Protein AF-A0A957NJ95-F1 (afdb_monomer)

Nearest PDB structures (foldseek):
  4m3p-assembly1_C  TM=6.923E-01  e=5.054E-05  Homo sapiens
  1umy-assembly1_C  TM=6.697E-01  e=7.937E-05  Rattus norvegicus
  1umy-assembly1_B  TM=7.091E-01  e=1.330E-04  Rattus norvegicus
  1umy-assembly1_A  TM=7.254E-01  e=3.280E-04  Rattus norvegicus
  1umy-assembly1_D  TM=7.036E-01  e=4.829E-04  Rattus norvegicus

Radius of gyration: 15.65 Å; Cα contacts (8 Å, |Δi|>4): 257; chains: 1; bounding box: 30×48×40 Å

pLDDT: mean 91.99, std 10.78, range [44.75, 98.75]

Foldseek 3Di:
DVLVVVDAAEDEAECAQPLPLAGPVGHAPVVVVVVCVVGRHQAYEYEAYALSSQLNNLLVRVVVVHPAYGYAYAQFDGQDPPEDPVQPDPSHDDTHGHPCCDLQNVLVSVVSSVVSPHPDYYHDHHDDPSNVVSNCCPVPVPD

Sequence (143 aa):
AACRTGKPVWVSWTLHEDRSGHLRSGETIGQAVRALADLPVSGFLVNCCAPESITNAMHELKATGASYVGGYANTFQPVPTNWTLDGASETDGLLGLRDDLTPVQYCAHAKQWLQAGATVIGGCCGTRPAHIAQLKQSLFAST

Structure (mmCIF, N/CA/C/O backbone):
data_AF-A0A957NJ95-F1
#
_entry.id   AF-A0A957NJ95-F1
#
loop_
_atom_site.group_PDB
_atom_site.id
_atom_site.type_symbol
_atom_site.label_atom_id
_atom_site.label_alt_id
_atom_site.label_comp_id
_atom_site.label_asym_id
_atom_site.label_entity_id
_atom_site.label_seq_id
_atom_site.pdbx_PDB_ins_code
_atom_site.Cartn_x
_atom_site.Cartn_y
_atom_site.Cartn_z
_atom_site.occupancy
_atom_site.B_iso_or_equiv
_atom_site.auth_seq_id
_atom_site.auth_comp_id
_atom_site.auth_asym_id
_atom_site.auth_atom_id
_atom_site.pdbx_PDB_model_num
ATOM 1 N N . ALA A 1 1 ? -3.349 -13.536 18.300 1.00 88.88 1 ALA A N 1
ATOM 2 C CA . ALA A 1 1 ? -2.152 -13.309 19.147 1.00 88.88 1 ALA A CA 1
ATOM 3 C C . ALA A 1 1 ? -1.778 -11.827 19.230 1.00 88.88 1 ALA A C 1
ATOM 5 O O . ALA A 1 1 ? -1.741 -11.312 20.339 1.00 88.88 1 ALA A O 1
ATOM 6 N N . ALA A 1 2 ? -1.574 -11.135 18.100 1.00 94.19 2 ALA A N 1
ATOM 7 C CA . ALA A 1 2 ? -1.186 -9.717 18.062 1.00 94.19 2 ALA A CA 1
ATOM 8 C C . ALA A 1 2 ? -2.097 -8.788 18.891 1.00 94.19 2 ALA A C 1
ATOM 10 O O . ALA A 1 2 ? -1.596 -8.003 19.691 1.00 94.19 2 ALA A O 1
ATOM 11 N N . CYS A 1 3 ? -3.424 -8.945 18.802 1.00 94.50 3 CYS A N 1
ATOM 12 C CA . CYS A 1 3 ? -4.377 -8.112 19.551 1.00 94.50 3 CYS A CA 1
ATOM 13 C C . CYS A 1 3 ? -4.245 -8.226 21.081 1.00 94.50 3 CYS A C 1
ATOM 15 O O . CYS A 1 3 ? -4.654 -7.321 21.796 1.00 94.50 3 CYS A O 1
ATOM 17 N N . ARG A 1 4 ? -3.632 -9.300 21.605 1.00 95.50 4 ARG A N 1
ATOM 18 C CA . ARG A 1 4 ? -3.398 -9.458 23.054 1.00 95.50 4 ARG A CA 1
ATOM 19 C C . ARG A 1 4 ? -2.250 -8.595 23.583 1.00 95.50 4 ARG A C 1
ATOM 21 O O . ARG A 1 4 ? -2.051 -8.539 24.787 1.00 95.50 4 ARG A O 1
ATOM 28 N N . THR A 1 5 ? -1.485 -7.944 22.706 1.00 95.62 5 THR A N 1
ATOM 29 C CA . THR A 1 5 ? -0.350 -7.093 23.104 1.00 95.62 5 THR A CA 1
ATOM 30 C C . THR A 1 5 ? -0.770 -5.712 23.616 1.00 95.62 5 THR A C 1
ATOM 32 O O . THR A 1 5 ? 0.076 -4.984 24.125 1.00 95.62 5 THR A O 1
ATOM 35 N N . GLY A 1 6 ? -2.043 -5.327 23.451 1.00 94.25 6 GLY A N 1
ATOM 36 C CA . GLY A 1 6 ? -2.548 -3.994 23.804 1.00 94.25 6 GLY A CA 1
ATOM 37 C C . GLY A 1 6 ? -2.090 -2.865 22.870 1.00 94.25 6 GLY A C 1
ATOM 38 O O . GLY A 1 6 ? -2.410 -1.706 23.116 1.00 94.25 6 GLY A O 1
ATOM 39 N N . LYS A 1 7 ? -1.346 -3.179 21.802 1.00 96.00 7 LYS A N 1
ATOM 40 C CA . LYS A 1 7 ? -0.912 -2.215 20.780 1.00 96.00 7 LYS A CA 1
ATOM 41 C C . LYS A 1 7 ? -1.895 -2.184 19.603 1.00 96.00 7 LYS A C 1
ATOM 43 O O . LYS A 1 7 ? -2.549 -3.200 19.356 1.00 96.00 7 LYS A O 1
ATOM 48 N N . PRO A 1 8 ? -1.959 -1.077 18.836 1.00 96.00 8 PRO A N 1
ATOM 49 C CA . PRO A 1 8 ? -2.673 -1.056 17.564 1.00 96.00 8 PRO A CA 1
ATOM 50 C C . PRO A 1 8 ? -2.189 -2.182 16.646 1.00 96.00 8 PRO A C 1
ATOM 52 O O . PRO A 1 8 ? -0.983 -2.377 16.477 1.00 96.00 8 PRO A O 1
ATOM 55 N N . VAL A 1 9 ? -3.128 -2.926 16.065 1.00 97.69 9 VAL A N 1
ATOM 56 C CA . VAL A 1 9 ? -2.838 -4.028 15.139 1.00 97.69 9 VAL A CA 1
ATOM 57 C C . VAL A 1 9 ? -3.319 -3.640 13.758 1.00 97.69 9 VAL A C 1
AT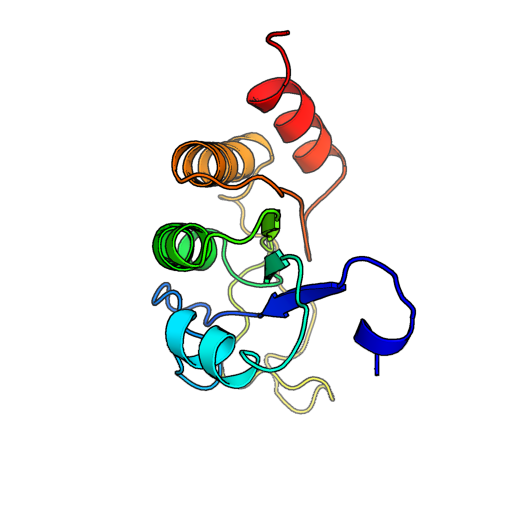OM 59 O O . VAL A 1 9 ? -4.482 -3.278 13.594 1.00 97.69 9 VAL A O 1
ATOM 62 N N . TRP A 1 10 ? -2.438 -3.739 12.769 1.00 97.81 10 TRP A N 1
ATOM 63 C CA . TRP A 1 10 ? -2.788 -3.584 11.361 1.00 97.81 10 TRP A CA 1
ATOM 64 C C . TRP A 1 10 ? -2.662 -4.930 10.662 1.00 97.81 10 TRP A C 1
ATOM 66 O O . TRP A 1 10 ? -1.749 -5.705 10.960 1.00 97.81 10 TRP A O 1
ATOM 76 N N . VAL A 1 11 ? -3.570 -5.197 9.732 1.00 98.19 11 VAL A N 1
ATOM 77 C CA . VAL A 1 11 ? -3.503 -6.358 8.844 1.00 98.19 11 VAL A CA 1
ATOM 78 C C . VAL A 1 11 ? -3.273 -5.849 7.434 1.00 98.19 11 VAL A C 1
ATOM 80 O O . VAL A 1 11 ? -3.968 -4.939 6.992 1.00 98.19 11 VAL A O 1
ATOM 83 N N . SER A 1 12 ? -2.286 -6.419 6.748 1.00 98.31 12 SER A N 1
ATOM 84 C CA . SER A 1 12 ? -2.003 -6.103 5.354 1.00 98.31 12 SER A CA 1
ATOM 85 C C . SER A 1 12 ? -2.083 -7.366 4.511 1.00 98.31 12 SER A C 1
ATOM 87 O O . SER A 1 12 ? -1.444 -8.364 4.851 1.00 98.31 12 SER A O 1
ATOM 89 N N . TRP A 1 13 ? -2.869 -7.330 3.438 1.00 98.12 13 TRP A N 1
ATOM 90 C CA . TRP A 1 13 ? -3.020 -8.456 2.515 1.00 98.12 13 TRP A CA 1
ATOM 91 C C . TRP A 1 13 ? -2.258 -8.238 1.216 1.00 98.12 13 TRP A C 1
ATOM 93 O O . TRP A 1 13 ? -2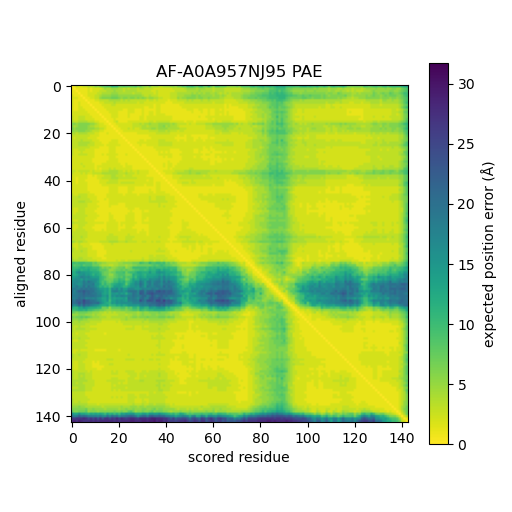.089 -7.114 0.744 1.00 98.12 13 TRP A O 1
ATOM 103 N N . THR A 1 14 ? -1.856 -9.339 0.591 1.00 96.19 14 THR A N 1
ATOM 104 C CA . THR A 1 14 ? -1.350 -9.324 -0.778 1.00 96.19 14 THR A CA 1
ATOM 105 C C . THR A 1 14 ? -2.468 -9.674 -1.747 1.00 96.19 14 THR A C 1
ATOM 107 O O . THR A 1 14 ? -3.154 -10.684 -1.588 1.00 96.19 14 THR A O 1
ATOM 110 N N . LEU A 1 15 ? -2.633 -8.825 -2.758 1.00 96.00 15 LEU A N 1
ATOM 111 C CA . LEU A 1 15 ? -3.662 -8.964 -3.781 1.00 96.00 15 LEU A CA 1
ATOM 112 C C . LEU A 1 15 ? -3.137 -9.721 -5.001 1.00 96.00 15 LEU A C 1
ATOM 114 O O . LEU A 1 15 ? -1.923 -9.892 -5.174 1.00 96.00 15 LEU A O 1
ATOM 118 N N . HIS A 1 16 ? -4.057 -10.164 -5.852 1.00 92.88 16 HIS A N 1
ATOM 119 C CA . HIS A 1 16 ? -3.714 -10.643 -7.185 1.00 92.88 16 HIS A CA 1
ATOM 120 C C . HIS A 1 16 ? -3.050 -9.541 -8.025 1.00 92.88 16 HIS A C 1
ATOM 122 O O . HIS A 1 16 ? -3.339 -8.351 -7.887 1.00 92.88 16 HIS A O 1
ATOM 128 N N . GLU A 1 17 ? -2.172 -9.955 -8.941 1.00 87.69 17 GLU A N 1
ATOM 129 C CA . GLU A 1 17 ? -1.517 -9.069 -9.918 1.00 87.69 17 GLU A CA 1
ATOM 130 C C . GLU A 1 17 ? -2.413 -8.768 -11.140 1.00 87.69 17 GLU A C 1
ATOM 132 O O . GLU A 1 17 ? -2.032 -8.017 -12.035 1.00 87.69 17 GLU A O 1
ATOM 137 N N . ASP A 1 18 ? -3.618 -9.345 -11.187 1.00 89.75 18 ASP A N 1
ATOM 138 C CA . ASP A 1 18 ? -4.584 -9.251 -12.291 1.00 89.75 18 ASP A CA 1
ATOM 139 C C . ASP A 1 18 ? -5.418 -7.959 -12.288 1.00 89.75 18 ASP A C 1
ATOM 141 O O . ASP A 1 18 ? -6.309 -7.787 -13.119 1.00 89.75 18 ASP A O 1
ATOM 145 N N . ARG A 1 19 ? -5.118 -7.039 -11.364 1.00 91.06 19 ARG A N 1
ATOM 146 C CA . ARG A 1 19 ? -5.816 -5.761 -11.165 1.00 91.06 19 ARG A CA 1
ATOM 147 C C . ARG A 1 19 ? -7.259 -5.902 -10.670 1.00 91.06 19 ARG A C 1
ATOM 149 O O . ARG A 1 19 ? -7.970 -4.903 -10.653 1.00 91.06 19 ARG A O 1
ATOM 156 N N . SER A 1 20 ? -7.700 -7.075 -10.219 1.00 93.38 20 SER A N 1
ATOM 157 C CA . SER A 1 20 ? -9.046 -7.251 -9.645 1.00 93.38 20 SER A CA 1
ATOM 158 C C . SER A 1 20 ? -9.244 -6.480 -8.337 1.00 93.38 20 SER A C 1
ATOM 160 O O . SER A 1 20 ? -10.346 -6.027 -8.047 1.00 93.38 20 SER A O 1
ATOM 162 N N . GLY A 1 21 ? -8.177 -6.317 -7.548 1.00 95.25 2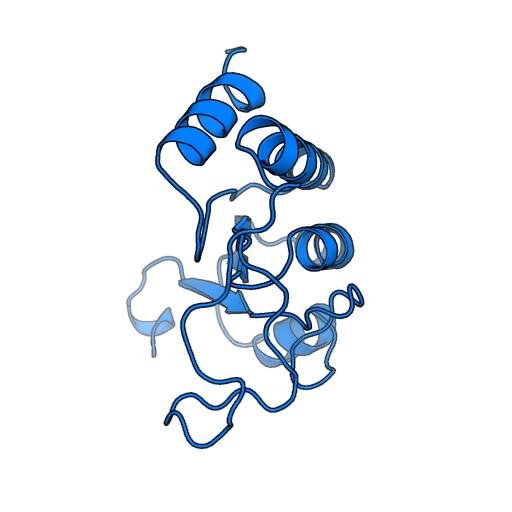1 GLY A N 1
ATOM 163 C CA . GLY A 1 21 ? -8.273 -5.814 -6.176 1.00 95.25 21 GLY A CA 1
ATOM 164 C C . GLY A 1 21 ? -8.644 -6.894 -5.149 1.00 95.25 21 GLY A C 1
ATOM 165 O O . GLY A 1 21 ? -8.808 -6.577 -3.974 1.00 95.25 21 GLY A O 1
ATOM 166 N N . HIS A 1 22 ? -8.749 -8.160 -5.564 1.00 97.12 22 HIS A N 1
ATOM 167 C CA . HIS A 1 22 ? -9.043 -9.288 -4.680 1.00 97.12 22 HIS A CA 1
ATOM 168 C C . HIS A 1 22 ? -7.776 -9.866 -4.039 1.00 97.12 22 HIS A C 1
ATOM 170 O O . HIS A 1 22 ? -6.666 -9.746 -4.574 1.00 97.12 22 HIS A O 1
ATOM 176 N N . LEU A 1 23 ? -7.947 -10.528 -2.894 1.00 97.00 23 LEU A N 1
ATOM 177 C CA . LEU A 1 23 ? -6.914 -11.358 -2.275 1.00 97.00 23 LEU A CA 1
ATOM 178 C C . LEU A 1 23 ? -6.501 -12.476 -3.232 1.00 97.00 23 LEU A C 1
ATOM 180 O O . LEU A 1 23 ? -7.301 -12.909 -4.052 1.00 97.00 23 LEU A O 1
ATOM 184 N N . ARG A 1 24 ? -5.281 -13.006 -3.078 1.00 92.75 24 ARG A N 1
ATOM 185 C CA . ARG A 1 24 ? -4.767 -14.111 -3.916 1.00 92.75 24 ARG A CA 1
ATOM 186 C C . ARG A 1 24 ? -5.568 -15.420 -3.851 1.00 92.75 24 ARG A C 1
ATOM 188 O O . ARG A 1 24 ? -5.357 -16.304 -4.676 1.00 92.75 24 ARG A O 1
ATOM 195 N N . SER A 1 25 ? -6.432 -15.560 -2.856 1.00 93.38 25 SER A N 1
ATOM 196 C CA . SER A 1 25 ? -7.371 -16.672 -2.694 1.00 93.38 25 SER A CA 1
ATOM 197 C C . SER A 1 25 ? -8.751 -16.398 -3.317 1.00 93.38 25 SER A C 1
ATOM 199 O O . SER A 1 25 ? -9.596 -17.289 -3.351 1.00 93.38 25 SER A O 1
ATOM 201 N N . GLY A 1 26 ? -8.956 -15.205 -3.887 1.00 95.31 26 GLY A N 1
ATOM 202 C CA . GLY A 1 26 ? -10.148 -14.801 -4.633 1.00 95.31 26 GLY A CA 1
ATOM 203 C C . GLY A 1 26 ? -11.153 -13.956 -3.846 1.00 95.31 26 GLY A C 1
ATOM 204 O O . GLY A 1 26 ? -12.062 -13.388 -4.448 1.00 95.31 26 GLY A O 1
ATOM 205 N N . GLU A 1 27 ? -11.013 -13.839 -2.526 1.00 98.06 27 GLU A N 1
ATOM 206 C CA . GLU A 1 27 ? -11.924 -13.053 -1.695 1.00 98.06 27 GLU A CA 1
ATOM 207 C C . GLU A 1 27 ? -11.755 -11.542 -1.896 1.00 98.06 27 GLU A C 1
ATOM 209 O O . GLU A 1 27 ? -10.659 -11.027 -2.138 1.00 98.06 27 GLU A O 1
ATOM 214 N N . THR A 1 28 ? -12.848 -10.804 -1.708 1.00 97.88 28 THR A N 1
ATOM 215 C CA . THR A 1 28 ? -12.816 -9.340 -1.641 1.00 97.88 28 THR A CA 1
ATOM 216 C C . THR A 1 28 ? -12.251 -8.853 -0.305 1.00 97.88 28 THR A C 1
ATOM 218 O O . THR A 1 28 ? -12.227 -9.581 0.697 1.00 97.88 28 THR A O 1
ATOM 221 N N . ILE A 1 29 ? -11.863 -7.576 -0.244 1.00 97.94 29 ILE A N 1
ATOM 222 C CA . ILE A 1 29 ? -11.427 -6.936 1.006 1.00 97.94 29 ILE A CA 1
ATOM 223 C C . ILE A 1 29 ? -12.540 -7.002 2.056 1.00 97.94 29 ILE A C 1
ATOM 225 O O . ILE A 1 29 ? -12.288 -7.368 3.204 1.00 97.94 29 ILE A O 1
ATOM 229 N N . GLY A 1 30 ? -13.788 -6.725 1.672 1.00 97.56 30 GLY A N 1
ATOM 230 C CA . GLY A 1 30 ? -14.928 -6.823 2.586 1.00 97.56 30 GLY A CA 1
ATOM 231 C C . GLY A 1 30 ? -15.128 -8.227 3.176 1.00 97.56 30 GLY A C 1
ATOM 232 O O . GLY A 1 30 ? -15.490 -8.361 4.346 1.00 97.56 30 GLY A O 1
ATOM 233 N N . GLN A 1 31 ? -14.883 -9.293 2.405 1.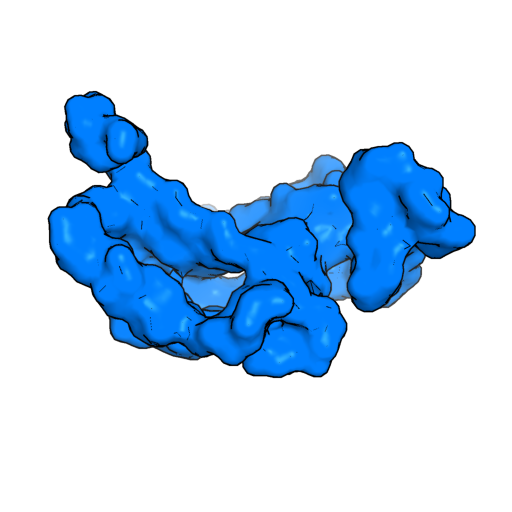00 98.12 31 GLN A N 1
ATOM 234 C CA . GLN A 1 31 ? -14.904 -10.665 2.930 1.00 98.12 31 GLN A CA 1
ATOM 235 C C . GLN A 1 31 ? -13.773 -10.900 3.940 1.00 98.12 31 GLN A C 1
ATOM 237 O O . GLN A 1 31 ? -14.043 -11.401 5.033 1.00 98.12 31 GLN A O 1
ATOM 242 N N . ALA A 1 32 ? -12.551 -10.471 3.621 1.00 97.94 32 ALA A N 1
ATOM 243 C CA . ALA A 1 32 ? -11.395 -10.614 4.505 1.00 97.94 32 ALA A CA 1
ATOM 244 C C . ALA A 1 32 ? -11.557 -9.840 5.827 1.00 97.94 32 ALA A C 1
ATOM 246 O O . ALA A 1 32 ? -11.239 -10.356 6.897 1.00 97.94 32 ALA A O 1
ATOM 247 N N . VAL A 1 33 ? -12.118 -8.629 5.776 1.00 97.69 33 VAL A N 1
ATOM 248 C CA . VAL A 1 33 ? -12.416 -7.809 6.962 1.00 97.69 33 VAL A CA 1
ATOM 249 C C . VAL A 1 33 ? -13.481 -8.469 7.836 1.00 97.69 33 VAL A C 1
ATOM 251 O O . VAL A 1 33 ? -13.315 -8.531 9.052 1.00 97.69 33 VAL A O 1
ATOM 254 N N . ARG A 1 34 ? -14.548 -9.024 7.242 1.00 97.62 34 ARG A N 1
ATOM 255 C CA . ARG A 1 34 ? -15.587 -9.748 7.999 1.00 97.62 34 ARG A CA 1
ATOM 256 C C . ARG A 1 34 ? -15.038 -10.962 8.742 1.00 97.62 34 ARG A C 1
ATOM 258 O O . ARG A 1 34 ? -15.476 -11.220 9.857 1.00 97.62 34 ARG A O 1
ATOM 265 N N . ALA A 1 35 ? -14.058 -11.662 8.174 1.00 97.50 35 ALA A N 1
ATOM 266 C CA . ALA A 1 35 ? -13.397 -12.780 8.849 1.00 97.50 35 ALA A CA 1
ATOM 267 C C . ALA A 1 35 ? -12.619 -12.357 10.115 1.00 97.50 35 ALA A C 1
ATOM 269 O O . ALA A 1 35 ? -12.253 -13.206 10.925 1.00 97.50 35 ALA A O 1
ATOM 270 N N . LEU A 1 36 ? -12.373 -11.056 10.297 1.00 96.75 36 LEU A N 1
ATOM 271 C CA . LEU A 1 36 ? -11.663 -10.478 11.439 1.00 96.75 36 LEU A CA 1
ATOM 272 C C . LEU A 1 36 ? -12.573 -9.631 12.344 1.00 96.75 36 LEU A C 1
ATOM 274 O O . LEU A 1 36 ? -12.057 -8.929 13.210 1.00 96.75 36 LEU A O 1
ATOM 278 N N . ALA A 1 37 ? -13.900 -9.682 12.166 1.00 94.50 37 ALA A N 1
ATOM 279 C CA . ALA A 1 37 ? -14.846 -8.789 12.845 1.00 94.50 37 ALA A CA 1
ATOM 280 C C . ALA A 1 37 ? -14.779 -8.853 14.384 1.00 94.50 37 ALA A C 1
ATOM 282 O O . ALA A 1 37 ? -14.998 -7.844 15.049 1.00 94.50 37 ALA A O 1
ATOM 283 N N . ASP A 1 38 ? -14.415 -10.008 14.945 1.00 95.62 38 ASP A N 1
ATOM 284 C CA . ASP A 1 38 ? -14.308 -10.212 16.397 1.00 95.62 38 ASP A CA 1
ATOM 285 C C . ASP A 1 38 ? -12.954 -9.765 16.983 1.00 95.62 38 ASP A C 1
ATOM 287 O O . ASP A 1 38 ? -12.669 -9.976 18.166 1.00 95.62 38 ASP A O 1
ATOM 291 N N . LEU A 1 39 ? -12.079 -9.172 16.165 1.00 96.31 39 LEU A N 1
ATOM 292 C CA . LEU A 1 39 ? -10.750 -8.729 16.571 1.00 96.31 39 LEU A CA 1
ATOM 293 C C . LEU A 1 39 ? -10.652 -7.198 16.543 1.00 96.31 39 LEU A C 1
ATOM 295 O O . LEU A 1 39 ? -11.100 -6.565 15.588 1.00 96.31 39 LEU A O 1
ATOM 299 N N . PRO A 1 40 ? -9.988 -6.574 17.536 1.00 95.44 40 PRO A N 1
ATOM 300 C CA . PRO A 1 40 ? -9.800 -5.126 17.575 1.00 95.44 40 PRO A CA 1
ATOM 301 C C . PRO A 1 40 ? -8.666 -4.697 16.628 1.00 95.44 40 PRO A C 1
ATOM 303 O O . PRO A 1 40 ? -7.591 -4.272 17.057 1.00 95.44 40 PRO A O 1
ATOM 306 N N . VAL A 1 41 ? -8.878 -4.865 15.323 1.00 97.50 41 VAL A N 1
ATOM 307 C CA . VAL A 1 41 ? -7.937 -4.442 14.282 1.00 97.50 41 VAL A CA 1
ATOM 308 C C . VAL A 1 41 ? -8.097 -2.941 14.054 1.00 97.50 41 VAL A C 1
ATOM 310 O O . VAL A 1 41 ? -9.192 -2.441 13.822 1.00 97.50 41 VAL A O 1
ATOM 313 N N . SER A 1 42 ? -6.994 -2.204 14.142 1.00 97.06 42 SER A N 1
ATOM 314 C CA . SER A 1 42 ? -6.976 -0.743 14.009 1.00 97.06 42 SER A CA 1
ATOM 315 C C . SER A 1 42 ? -6.835 -0.279 12.557 1.00 97.06 42 SER A C 1
ATOM 317 O O . SER A 1 42 ? -7.090 0.889 12.259 1.00 97.06 42 SER A O 1
ATOM 319 N N . GLY A 1 43 ? -6.382 -1.162 11.664 1.00 98.00 43 GLY A N 1
ATOM 320 C CA . GLY A 1 43 ? -6.064 -0.809 10.290 1.00 98.00 43 GLY A CA 1
ATOM 321 C C . GLY A 1 43 ? -6.062 -1.973 9.317 1.00 98.00 43 GLY A C 1
ATOM 322 O O . GLY A 1 43 ? -5.667 -3.087 9.667 1.00 98.00 43 GLY A O 1
ATOM 323 N N . PHE A 1 44 ? -6.439 -1.671 8.081 1.00 98.62 44 PHE A N 1
ATOM 324 C CA . PHE A 1 44 ? -6.484 -2.605 6.967 1.00 98.62 44 PHE A CA 1
ATOM 325 C C . PHE A 1 44 ? -5.704 -2.027 5.796 1.00 98.62 44 PHE A C 1
ATOM 327 O O . PHE A 1 44 ? -6.008 -0.939 5.313 1.00 98.62 44 PHE A O 1
ATOM 334 N N . LEU A 1 45 ? -4.683 -2.750 5.358 1.00 98.75 45 LEU A N 1
ATOM 335 C CA . LEU A 1 45 ? -3.758 -2.329 4.318 1.00 98.75 45 LEU A CA 1
ATOM 336 C C . LEU A 1 45 ? -3.657 -3.400 3.231 1.00 98.75 45 LEU A C 1
ATOM 338 O O . LEU A 1 45 ? -4.102 -4.539 3.398 1.00 98.75 45 LEU A O 1
ATOM 342 N N . VAL A 1 46 ? -3.032 -3.039 2.118 1.00 98.56 46 VAL A N 1
ATOM 343 C CA . VAL A 1 46 ? -2.621 -3.990 1.084 1.00 98.56 46 VAL A CA 1
ATOM 344 C C . VAL A 1 46 ? -1.181 -3.737 0.658 1.00 98.56 46 VAL A C 1
ATOM 346 O O . VAL A 1 46 ? -0.730 -2.592 0.568 1.00 98.56 46 VAL A O 1
ATOM 349 N N . ASN A 1 47 ? -0.422 -4.802 0.411 1.00 97.81 47 ASN A N 1
ATOM 350 C CA . ASN A 1 47 ? 0.987 -4.685 0.059 1.00 97.81 47 ASN A CA 1
ATOM 351 C C . ASN A 1 47 ? 1.527 -5.847 -0.765 1.00 97.81 47 ASN A C 1
ATOM 353 O O . ASN A 1 47 ? 0.885 -6.882 -0.926 1.00 97.81 47 ASN A O 1
ATOM 357 N N . CYS A 1 48 ? 2.759 -5.677 -1.239 1.00 94.56 48 CYS A N 1
ATOM 358 C CA . CYS A 1 48 ? 3.493 -6.700 -1.981 1.00 94.56 48 CYS A CA 1
ATOM 359 C C . CYS A 1 48 ? 2.769 -7.180 -3.256 1.00 94.56 48 CYS A C 1
ATOM 361 O O . CYS A 1 48 ? 2.855 -8.344 -3.634 1.00 94.56 48 CYS A O 1
ATOM 363 N N . CYS A 1 49 ? 2.039 -6.276 -3.905 1.00 94.56 49 CYS A N 1
ATOM 364 C CA . CYS A 1 49 ? 1.332 -6.494 -5.168 1.00 94.56 49 CYS A CA 1
ATOM 365 C C . CYS A 1 49 ? 1.470 -5.256 -6.068 1.00 94.56 49 CYS A C 1
ATOM 367 O O . CYS A 1 49 ? 2.022 -4.230 -5.641 1.00 94.56 49 CYS A O 1
ATOM 369 N N . ALA A 1 50 ? 0.993 -5.354 -7.308 1.00 94.81 50 ALA A N 1
ATOM 370 C CA . ALA A 1 50 ? 0.963 -4.260 -8.267 1.00 94.81 50 ALA A CA 1
ATOM 371 C C . ALA A 1 50 ? 0.213 -3.020 -7.737 1.00 94.81 50 ALA A C 1
ATOM 373 O O . ALA A 1 50 ? -0.839 -3.148 -7.096 1.00 94.81 50 ALA A O 1
ATOM 374 N N . PRO A 1 51 ? 0.705 -1.801 -8.034 1.00 96.94 51 PRO A N 1
ATOM 375 C CA . PRO A 1 51 ? 0.049 -0.570 -7.605 1.00 96.94 51 PRO A CA 1
ATOM 376 C C . PRO A 1 51 ? -1.371 -0.413 -8.165 1.00 96.94 51 PRO A C 1
ATOM 378 O O . PRO A 1 51 ? -2.216 0.192 -7.508 1.00 96.94 51 PRO A O 1
ATOM 381 N N . GLU A 1 52 ? -1.665 -0.991 -9.329 1.00 97.12 52 GLU A N 1
ATOM 382 C CA . GLU A 1 52 ? -3.000 -1.006 -9.931 1.00 97.12 52 GLU A CA 1
ATOM 383 C C . GLU A 1 52 ? -4.019 -1.778 -9.081 1.00 97.12 52 GLU A C 1
ATOM 385 O O . GLU A 1 52 ? -5.134 -1.298 -8.875 1.00 97.12 52 GLU A O 1
ATOM 390 N N . SER A 1 53 ? -3.633 -2.933 -8.530 1.00 97.06 53 SER A N 1
ATOM 391 C CA . SER A 1 53 ? -4.500 -3.706 -7.631 1.00 97.06 53 SER A CA 1
ATOM 392 C C . SER A 1 53 ? -4.781 -2.943 -6.337 1.00 97.06 53 SER A C 1
ATOM 394 O O . SER A 1 53 ? -5.913 -2.947 -5.858 1.00 97.06 53 SER A O 1
ATOM 396 N N . ILE A 1 54 ? -3.783 -2.224 -5.806 1.00 98.12 54 ILE A 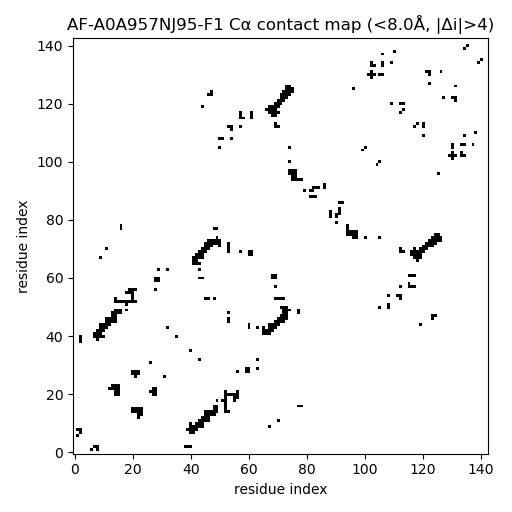N 1
ATOM 397 C CA . ILE A 1 54 ? -3.969 -1.343 -4.642 1.00 98.12 54 ILE A CA 1
ATOM 398 C C . ILE A 1 54 ? -4.933 -0.198 -4.969 1.00 98.12 54 ILE A C 1
ATOM 400 O O . ILE A 1 54 ? -5.828 0.082 -4.172 1.00 98.12 54 ILE A O 1
ATOM 404 N N . THR A 1 55 ? -4.788 0.442 -6.136 1.00 98.06 55 THR A N 1
ATOM 405 C CA . THR A 1 55 ? -5.714 1.495 -6.58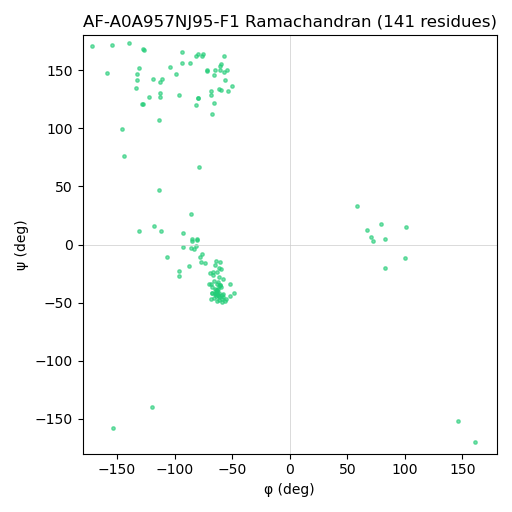5 1.00 98.06 55 THR A CA 1
ATOM 406 C C . THR A 1 55 ? -7.151 0.980 -6.595 1.00 98.06 55 THR A C 1
ATOM 408 O O . THR A 1 55 ? -8.035 1.631 -6.037 1.00 98.06 55 THR A O 1
ATOM 411 N N . ASN A 1 56 ? -7.379 -0.209 -7.155 1.00 97.81 56 ASN A N 1
ATOM 412 C CA . ASN A 1 56 ? -8.720 -0.778 -7.271 1.00 97.81 56 ASN A CA 1
ATOM 413 C C . ASN A 1 56 ? -9.299 -1.214 -5.916 1.00 97.81 56 ASN A C 1
ATOM 415 O O . ASN A 1 56 ? -10.490 -1.026 -5.683 1.00 97.81 56 ASN A O 1
ATOM 419 N N . ALA A 1 57 ? -8.473 -1.691 -4.982 1.00 97.94 57 ALA A N 1
ATOM 420 C CA . ALA A 1 57 ? -8.913 -2.082 -3.639 1.00 97.94 57 ALA A CA 1
ATOM 421 C C . ALA A 1 57 ? -9.174 -0.897 -2.685 1.00 97.94 57 ALA A C 1
ATOM 423 O O . ALA A 1 57 ? -9.806 -1.071 -1.640 1.00 97.94 57 ALA A O 1
ATOM 424 N N . MET A 1 58 ? -8.702 0.314 -3.009 1.00 98.31 58 MET A N 1
ATOM 425 C CA . MET A 1 58 ? -8.705 1.439 -2.064 1.00 98.31 58 MET A CA 1
ATOM 426 C C . MET A 1 58 ? -10.108 1.846 -1.599 1.00 98.31 58 MET A C 1
ATOM 428 O O . MET A 1 58 ? -10.292 2.203 -0.437 1.00 98.31 58 MET A O 1
ATOM 432 N N . HIS A 1 59 ? -11.106 1.758 -2.481 1.00 97.12 59 HIS A N 1
ATOM 433 C CA . HIS A 1 59 ? -12.485 2.102 -2.137 1.00 97.12 59 HIS A CA 1
ATOM 434 C C . HIS A 1 59 ? -13.071 1.152 -1.076 1.00 97.12 59 HIS A C 1
ATOM 436 O O . HIS A 1 59 ? -13.695 1.619 -0.123 1.00 97.12 59 HIS A O 1
ATOM 442 N N . GLU A 1 60 ? -12.811 -0.158 -1.179 1.00 97.94 60 GLU A N 1
ATOM 443 C CA . GLU A 1 60 ? -13.230 -1.130 -0.162 1.00 97.94 60 GLU A CA 1
ATOM 444 C C . GLU A 1 60 ? -12.470 -0.931 1.150 1.00 97.94 60 GLU A C 1
ATOM 446 O O . GLU A 1 60 ? -13.083 -0.946 2.217 1.00 97.94 60 GLU A O 1
ATOM 451 N N . LEU A 1 61 ? -11.155 -0.678 1.088 1.00 98.19 61 LEU A N 1
ATOM 452 C CA . LEU A 1 61 ? -10.353 -0.370 2.278 1.00 98.19 61 LEU A CA 1
ATOM 453 C C . LEU A 1 61 ? -10.904 0.858 2.999 1.00 98.19 61 LEU A C 1
ATOM 455 O O . LEU A 1 61 ? -11.095 0.826 4.215 1.00 98.19 61 LEU A O 1
ATOM 459 N N . LYS A 1 62 ? -11.231 1.923 2.264 1.00 98.19 62 LYS A N 1
ATOM 460 C CA . LYS A 1 62 ? -11.825 3.127 2.844 1.00 98.19 62 LYS A CA 1
ATOM 461 C C . LYS A 1 62 ? -13.197 2.852 3.465 1.00 98.19 62 LYS A C 1
ATOM 463 O O . LYS A 1 62 ? -13.484 3.377 4.543 1.00 98.19 62 LYS A O 1
ATOM 468 N N . ALA A 1 63 ? -14.015 2.015 2.826 1.00 97.69 63 ALA A N 1
ATOM 469 C CA . ALA A 1 63 ? -15.345 1.644 3.307 1.00 97.69 63 ALA A CA 1
ATOM 470 C C . ALA A 1 63 ? -15.326 0.861 4.633 1.00 97.69 63 ALA A C 1
ATOM 472 O O . ALA A 1 63 ? -16.339 0.832 5.328 1.00 97.69 63 ALA A O 1
ATOM 473 N N . THR A 1 64 ? -14.183 0.286 5.031 1.00 96.44 64 THR A N 1
ATOM 474 C CA . THR A 1 64 ? -14.035 -0.362 6.350 1.00 96.44 64 THR A CA 1
ATOM 475 C C . THR A 1 64 ? -14.207 0.601 7.525 1.00 96.44 64 THR A C 1
ATOM 477 O O . THR A 1 64 ? -14.490 0.164 8.637 1.00 96.44 64 THR A O 1
ATOM 480 N N . GLY A 1 65 ? -13.993 1.904 7.309 1.00 95.75 65 GLY A N 1
ATOM 481 C CA . GLY A 1 65 ? -14.015 2.910 8.372 1.00 95.75 65 GLY A CA 1
ATOM 482 C C . GLY A 1 65 ? -12.835 2.834 9.350 1.00 95.75 65 GLY A C 1
ATOM 483 O O . GLY A 1 65 ? -12.819 3.580 10.329 1.00 95.75 65 GLY A O 1
ATOM 484 N N . ALA A 1 66 ? -11.840 1.974 9.103 1.00 96.62 66 ALA A N 1
ATOM 485 C CA . ALA A 1 66 ? -10.657 1.878 9.950 1.00 96.62 66 ALA A CA 1
ATOM 486 C C . ALA A 1 66 ? -9.820 3.169 9.910 1.00 96.62 66 ALA A C 1
ATOM 488 O O . ALA A 1 66 ? -9.774 3.882 8.905 1.00 96.62 66 ALA A O 1
ATOM 489 N N . SER A 1 67 ? -9.121 3.466 11.009 1.00 95.12 67 SER A N 1
ATOM 490 C CA . SER A 1 67 ? -8.286 4.672 11.115 1.00 95.12 67 SER A CA 1
ATOM 491 C C . SER A 1 67 ? -7.064 4.617 10.194 1.00 95.12 67 SER A C 1
ATOM 493 O O . SER A 1 67 ? -6.634 5.641 9.658 1.00 95.12 67 SER A O 1
ATOM 495 N N . TYR A 1 68 ? -6.514 3.417 9.997 1.00 98.06 68 TYR A N 1
ATOM 496 C CA . TYR A 1 68 ? -5.342 3.191 9.159 1.00 98.06 68 TYR A CA 1
ATOM 497 C C . TYR A 1 68 ? -5.732 2.371 7.935 1.00 98.06 68 TYR A C 1
ATOM 499 O O . TYR A 1 68 ? -5.996 1.176 8.043 1.00 98.06 68 TYR A O 1
ATOM 507 N N . VAL A 1 69 ? -5.779 3.023 6.778 1.00 98.44 69 VAL A N 1
ATOM 508 C CA . VAL A 1 69 ? -6.114 2.394 5.496 1.00 98.44 69 VAL A CA 1
ATOM 509 C C . VAL A 1 69 ? -5.116 2.816 4.433 1.00 98.44 69 VAL A C 1
ATOM 511 O O . VAL A 1 69 ? -4.610 3.937 4.468 1.00 98.44 69 VAL A O 1
ATOM 514 N N . GLY A 1 70 ? -4.808 1.936 3.488 1.00 98.31 70 GLY A N 1
ATOM 515 C CA . GLY A 1 70 ? -3.900 2.271 2.399 1.00 98.31 70 GLY A CA 1
ATOM 516 C C . GLY A 1 70 ? -3.051 1.104 1.930 1.00 98.31 70 GLY A C 1
ATOM 517 O O . GLY A 1 70 ? -3.455 -0.054 2.025 1.00 98.31 70 GLY A O 1
ATOM 518 N N . GLY A 1 71 ? -1.867 1.403 1.406 1.00 98.25 71 GLY A N 1
ATOM 519 C CA . GLY A 1 71 ? -1.027 0.358 0.848 1.00 98.25 71 GLY A CA 1
ATOM 520 C C . GLY A 1 71 ? 0.376 0.775 0.450 1.00 98.25 71 GLY A C 1
ATOM 521 O O . GLY A 1 71 ? 0.757 1.947 0.463 1.00 98.25 71 GLY A O 1
ATOM 522 N N . TYR A 1 72 ? 1.167 -0.243 0.13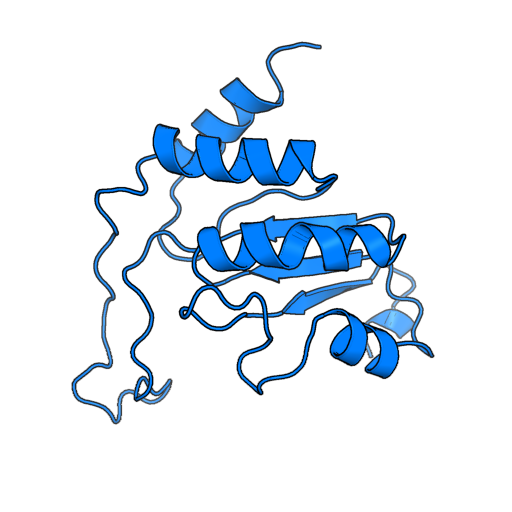3 1.00 98.12 72 TYR A N 1
ATOM 523 C CA . TYR A 1 72 ? 2.563 -0.112 -0.261 1.00 98.12 72 TYR A CA 1
ATOM 524 C C . TYR A 1 72 ? 2.903 -1.190 -1.297 1.00 98.12 72 TYR A C 1
ATOM 526 O O . TYR A 1 72 ? 3.106 -2.362 -0.977 1.00 98.12 72 TYR A O 1
ATOM 534 N N . ALA A 1 73 ? 2.907 -0.783 -2.568 1.00 97.31 73 ALA A N 1
ATOM 535 C CA . ALA A 1 73 ? 3.063 -1.663 -3.726 1.00 97.31 73 ALA A CA 1
ATOM 536 C C . ALA A 1 73 ? 4.515 -2.064 -4.003 1.00 97.31 73 ALA A C 1
ATOM 538 O O . ALA A 1 73 ? 5.460 -1.404 -3.553 1.00 97.31 73 ALA A O 1
ATOM 539 N N . ASN A 1 74 ? 4.658 -3.105 -4.822 1.00 95.44 74 ASN A N 1
ATOM 540 C CA . ASN A 1 74 ? 5.911 -3.472 -5.472 1.00 95.44 74 ASN A CA 1
ATOM 541 C C . ASN A 1 74 ? 6.226 -2.548 -6.659 1.00 95.44 74 ASN A C 1
ATOM 543 O O . ASN A 1 74 ? 5.339 -1.893 -7.206 1.00 95.44 74 ASN A O 1
ATOM 547 N N . THR A 1 75 ? 7.485 -2.552 -7.097 1.00 94.56 75 THR A N 1
ATOM 548 C CA . THR A 1 75 ? 7.898 -2.043 -8.420 1.00 94.56 75 THR A CA 1
ATOM 549 C C . THR A 1 75 ? 8.516 -3.116 -9.314 1.00 94.56 75 THR A C 1
ATOM 551 O O . THR A 1 75 ? 9.179 -2.802 -10.301 1.00 94.56 75 THR A O 1
ATOM 554 N N . PHE A 1 76 ? 8.317 -4.388 -8.975 1.00 89.19 76 PHE A N 1
ATOM 555 C CA . PHE A 1 76 ? 8.712 -5.509 -9.819 1.00 89.19 76 PHE A CA 1
ATOM 556 C C . PHE A 1 76 ? 7.689 -5.791 -10.918 1.00 89.19 76 PHE A C 1
ATOM 558 O O . PHE A 1 76 ? 6.534 -5.365 -10.846 1.00 89.19 76 PHE A O 1
ATOM 565 N N . GLN A 1 77 ? 8.131 -6.533 -11.930 1.00 85.62 77 GLN A N 1
ATOM 566 C CA . GLN A 1 77 ? 7.249 -7.220 -12.866 1.00 85.62 77 GLN A CA 1
ATOM 567 C C . GLN A 1 77 ? 6.266 -8.124 -12.096 1.00 85.62 77 GLN A C 1
ATOM 569 O O . GLN A 1 77 ? 6.612 -8.596 -11.006 1.00 85.62 77 GLN A O 1
ATOM 574 N N . PRO A 1 78 ? 5.051 -8.358 -12.629 1.00 79.19 78 PRO A N 1
ATOM 575 C CA . PRO A 1 78 ? 4.058 -9.212 -11.986 1.00 79.19 78 PRO A CA 1
ATOM 576 C C . PRO A 1 78 ? 4.637 -10.566 -11.573 1.00 79.19 78 PRO A C 1
ATOM 578 O O . PRO A 1 78 ? 5.351 -11.200 -12.349 1.00 79.19 78 PRO A O 1
ATOM 581 N N . VAL A 1 79 ? 4.305 -11.012 -10.359 1.00 75.38 79 VAL A N 1
ATOM 582 C CA . VAL A 1 79 ? 4.679 -12.348 -9.882 1.00 75.38 79 VAL A CA 1
ATOM 583 C C . VAL A 1 79 ? 3.949 -13.395 -10.738 1.00 75.38 79 VAL A C 1
ATOM 585 O O . VAL A 1 79 ? 2.714 -13.371 -10.766 1.00 75.38 79 VAL A O 1
ATOM 588 N N . PRO A 1 80 ? 4.665 -14.310 -11.415 1.00 74.25 80 PRO A N 1
ATOM 589 C CA . PRO A 1 80 ? 4.054 -15.380 -12.200 1.00 74.25 80 PRO A CA 1
ATOM 590 C C . PRO A 1 80 ? 3.112 -16.251 -11.358 1.00 74.25 80 PRO A C 1
ATOM 592 O O . PRO A 1 80 ? 3.323 -16.444 -10.161 1.00 74.25 80 PRO A O 1
ATOM 595 N N . THR A 1 81 ? 2.058 -16.792 -11.969 1.00 75.31 81 THR A N 1
ATOM 596 C CA . THR A 1 81 ? 1.043 -17.596 -11.258 1.00 75.31 81 THR A CA 1
ATOM 597 C C . THR A 1 81 ? 1.583 -18.921 -10.726 1.00 75.31 81 THR A C 1
ATOM 599 O O . THR A 1 81 ? 1.060 -19.438 -9.745 1.00 75.31 81 THR A O 1
ATOM 602 N N . ASN A 1 82 ? 2.630 -19.453 -11.353 1.00 76.25 82 ASN A N 1
ATOM 603 C CA . ASN A 1 82 ? 3.353 -20.655 -10.949 1.00 76.25 82 ASN A CA 1
ATOM 604 C C . ASN A 1 82 ? 4.567 -20.358 -10.055 1.00 76.25 82 ASN A C 1
ATOM 606 O O . ASN A 1 82 ? 5.373 -21.257 -9.844 1.00 76.25 82 ASN A O 1
ATOM 610 N N . TRP A 1 83 ? 4.731 -19.121 -9.571 1.00 73.06 83 TRP A N 1
ATOM 611 C CA . TRP A 1 83 ? 5.870 -18.774 -8.726 1.00 73.06 83 TRP A CA 1
ATOM 612 C C . TRP A 1 83 ? 5.769 -19.470 -7.368 1.00 73.06 83 TRP A C 1
ATOM 614 O O . TRP A 1 83 ? 4.745 -19.362 -6.682 1.00 73.06 83 TRP A O 1
ATOM 624 N N . THR A 1 84 ? 6.836 -20.150 -6.964 1.00 70.25 84 THR A N 1
ATOM 625 C CA . THR A 1 84 ? 6.911 -20.871 -5.694 1.00 70.25 84 THR A CA 1
ATOM 626 C C . THR A 1 84 ? 8.023 -20.325 -4.804 1.00 70.25 84 THR A C 1
ATOM 628 O O . THR A 1 84 ? 9.090 -19.922 -5.259 1.00 70.25 84 THR A O 1
ATOM 631 N N . LEU A 1 85 ? 7.769 -20.276 -3.491 1.00 66.69 85 LEU A N 1
ATOM 632 C CA . LEU A 1 85 ? 8.729 -19.723 -2.526 1.00 66.69 85 LEU A CA 1
ATOM 633 C C . LEU A 1 85 ? 9.980 -20.606 -2.370 1.00 66.69 85 LEU A C 1
ATOM 635 O O . LEU A 1 85 ? 11.027 -20.113 -1.958 1.00 66.69 85 LEU A O 1
ATOM 639 N N . ASP A 1 86 ? 9.864 -21.899 -2.671 1.00 72.50 86 ASP A N 1
ATOM 640 C CA . ASP A 1 86 ? 10.939 -22.891 -2.592 1.00 72.50 86 ASP A CA 1
ATOM 641 C C . ASP A 1 86 ? 11.813 -22.953 -3.856 1.00 72.50 86 ASP A C 1
ATOM 643 O O . ASP A 1 86 ? 12.813 -23.672 -3.860 1.00 72.50 86 ASP A O 1
ATOM 647 N N . GLY A 1 87 ? 11.496 -22.170 -4.893 1.00 68.00 87 GLY A N 1
ATOM 648 C CA . GLY A 1 87 ? 12.282 -22.122 -6.122 1.00 68.00 87 GLY A CA 1
ATOM 649 C C . GLY A 1 87 ? 12.025 -23.289 -7.079 1.00 68.00 87 GLY A C 1
ATOM 650 O O . GLY A 1 87 ? 12.875 -23.566 -7.925 1.00 68.00 87 GLY A O 1
ATOM 651 N N . ALA A 1 88 ? 10.919 -24.021 -6.917 1.00 71.50 88 ALA A N 1
ATOM 652 C CA . ALA A 1 88 ? 10.614 -25.213 -7.704 1.00 71.50 88 ALA A CA 1
ATOM 653 C C . ALA A 1 88 ? 10.172 -24.924 -9.152 1.00 71.50 88 ALA A C 1
ATOM 655 O O . ALA A 1 88 ? 10.181 -25.838 -9.980 1.00 71.50 88 ALA A O 1
ATOM 656 N N . SER A 1 89 ? 9.789 -23.689 -9.478 1.00 69.50 89 SER A N 1
ATOM 657 C CA . SER A 1 89 ? 9.390 -23.284 -10.826 1.00 69.50 89 SER A CA 1
ATOM 658 C C . SER A 1 89 ? 10.526 -22.587 -11.578 1.00 69.50 89 SER A C 1
ATOM 660 O O . SER A 1 89 ? 11.293 -21.816 -11.012 1.00 69.50 89 SER A O 1
ATOM 662 N N . GLU A 1 90 ? 10.590 -22.774 -12.900 1.00 61.44 90 GLU A N 1
ATOM 663 C CA . GLU A 1 90 ? 11.549 -22.073 -13.776 1.00 61.44 90 GLU A CA 1
ATOM 664 C C . GLU A 1 90 ? 11.393 -20.544 -13.742 1.00 61.44 90 GLU A C 1
ATOM 666 O O . GLU A 1 90 ? 12.310 -19.800 -14.084 1.00 61.44 90 GLU A O 1
ATOM 671 N N . THR A 1 91 ? 10.218 -20.066 -13.332 1.00 63.72 91 THR A N 1
ATOM 672 C CA . THR A 1 91 ? 9.921 -18.642 -13.157 1.00 63.72 91 THR A CA 1
ATOM 673 C C . THR A 1 91 ? 10.390 -18.084 -11.815 1.00 63.72 91 THR A C 1
ATOM 675 O O . THR A 1 91 ? 10.218 -16.888 -11.559 1.00 63.72 91 THR A O 1
ATOM 678 N N . ASP A 1 92 ? 10.927 -18.930 -10.940 1.00 65.00 92 ASP A N 1
ATOM 679 C CA . ASP A 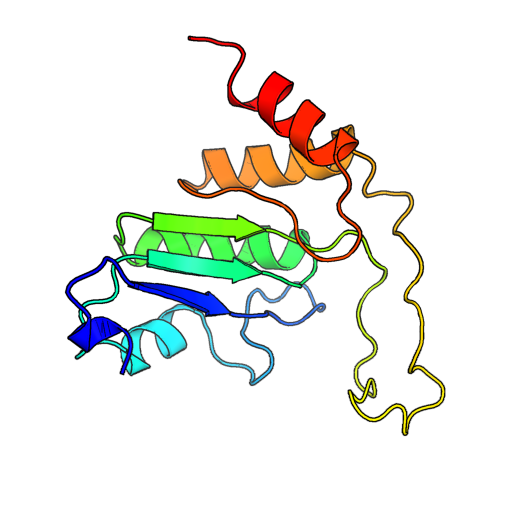1 92 ? 11.390 -18.521 -9.625 1.00 65.00 92 ASP A CA 1
ATOM 680 C C . ASP A 1 92 ? 12.770 -17.869 -9.740 1.00 65.00 92 ASP A C 1
ATOM 682 O O . ASP A 1 92 ? 13.706 -18.406 -10.327 1.00 65.00 92 ASP A O 1
ATOM 686 N N . GLY A 1 93 ? 12.902 -16.653 -9.209 1.00 67.31 93 GLY A N 1
ATOM 687 C CA . GLY A 1 93 ? 14.118 -15.862 -9.343 1.00 67.31 93 GLY A CA 1
ATOM 688 C C . GLY A 1 93 ? 13.902 -14.378 -9.070 1.00 67.31 93 GLY A C 1
ATOM 689 O O . GLY A 1 93 ? 12.851 -13.954 -8.583 1.00 67.31 93 GLY A O 1
ATOM 690 N N . LEU A 1 94 ? 14.926 -13.574 -9.375 1.00 69.06 94 LEU A N 1
ATOM 691 C CA . LEU A 1 94 ? 14.847 -12.119 -9.269 1.00 69.06 94 LEU A CA 1
ATOM 692 C C . LEU A 1 94 ? 13.878 -11.579 -10.319 1.00 69.06 94 LEU A C 1
ATOM 694 O O . LEU A 1 94 ? 14.159 -11.603 -11.516 1.00 69.06 94 LEU A O 1
ATOM 698 N N . LEU A 1 95 ? 12.754 -11.042 -9.855 1.00 80.31 95 LEU A N 1
ATOM 699 C CA . LEU A 1 95 ? 11.840 -10.314 -10.721 1.00 80.31 95 LEU A CA 1
ATOM 700 C C . LEU A 1 95 ? 12.501 -9.007 -11.172 1.00 80.31 95 LEU A C 1
ATOM 702 O O . LEU A 1 95 ? 13.049 -8.252 -10.363 1.00 80.31 95 LEU A O 1
ATOM 706 N N . GLY A 1 96 ? 12.438 -8.741 -12.476 1.00 84.12 96 GLY A N 1
ATOM 707 C CA . GLY A 1 96 ? 12.889 -7.474 -13.040 1.00 84.12 96 GLY A CA 1
ATOM 708 C C . GLY A 1 96 ? 12.100 -6.301 -12.461 1.00 84.12 96 GLY A C 1
ATOM 709 O O . GLY A 1 96 ? 10.949 -6.447 -12.048 1.00 84.12 96 GLY A O 1
ATOM 710 N N . LEU A 1 97 ? 12.712 -5.120 -12.437 1.00 90.12 97 LEU A N 1
ATOM 711 C CA . LEU A 1 97 ? 11.975 -3.895 -12.145 1.00 90.12 97 LEU A CA 1
ATOM 712 C C . LEU A 1 97 ? 11.079 -3.531 -13.335 1.00 90.12 97 LEU A C 1
ATOM 714 O O . LEU A 1 97 ? 11.382 -3.833 -14.488 1.00 90.12 97 LEU A O 1
ATOM 718 N N . ARG A 1 98 ? 9.959 -2.888 -13.031 1.00 92.75 98 ARG A N 1
ATOM 719 C CA . ARG A 1 98 ? 9.087 -2.245 -14.007 1.00 92.75 98 ARG A CA 1
ATOM 720 C C . ARG A 1 98 ? 9.651 -0.875 -14.363 1.00 92.75 98 ARG A C 1
ATOM 722 O O . ARG A 1 98 ? 9.774 -0.013 -13.491 1.00 92.75 98 ARG A O 1
ATOM 729 N N . ASP A 1 99 ? 9.954 -0.668 -15.639 1.00 91.75 99 ASP A N 1
ATOM 730 C CA . ASP A 1 99 ? 10.477 0.611 -16.139 1.00 91.75 99 ASP A CA 1
ATOM 731 C C . ASP A 1 99 ? 9.448 1.746 -16.031 1.00 91.75 99 ASP A C 1
ATOM 733 O O . ASP A 1 99 ? 9.812 2.915 -15.928 1.00 91.75 99 ASP A O 1
ATOM 737 N N . ASP A 1 100 ? 8.156 1.405 -15.994 1.00 93.94 100 ASP A N 1
ATOM 738 C CA . ASP A 1 100 ? 7.045 2.342 -15.828 1.00 93.94 100 ASP A CA 1
ATOM 739 C C . ASP A 1 100 ? 6.733 2.685 -14.361 1.00 93.94 100 ASP A C 1
ATOM 741 O O . ASP A 1 100 ? 5.805 3.445 -14.090 1.00 93.94 100 ASP A O 1
ATOM 745 N N . LEU A 1 101 ? 7.511 2.165 -13.405 1.00 96.69 101 LEU A N 1
ATOM 746 C CA . LEU A 1 101 ? 7.387 2.465 -11.974 1.00 96.69 101 LEU A CA 1
ATOM 747 C C . LEU A 1 101 ? 8.611 3.221 -11.441 1.00 96.69 101 LEU A C 1
ATOM 749 O O . LEU A 1 101 ? 9.147 2.933 -10.362 1.00 96.69 101 LEU A O 1
ATOM 753 N N . THR A 1 102 ? 9.028 4.250 -12.183 1.00 97.50 102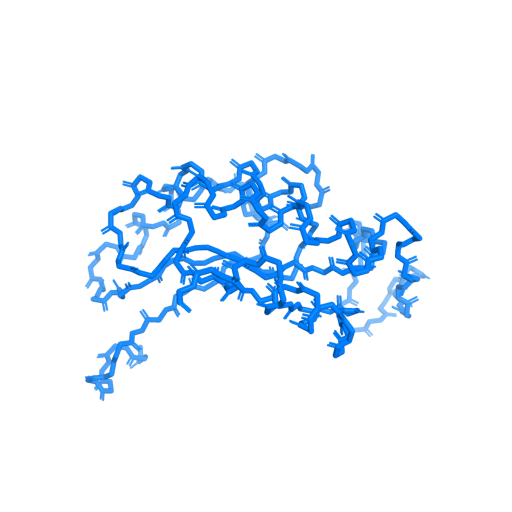 THR A N 1
ATOM 754 C CA . THR A 1 102 ? 9.967 5.266 -11.680 1.00 97.50 102 THR A CA 1
ATOM 755 C C . THR A 1 102 ? 9.418 5.945 -10.413 1.00 97.50 102 THR A C 1
ATOM 757 O O . THR A 1 102 ? 8.209 5.901 -10.161 1.00 97.50 102 THR A O 1
ATOM 760 N N . PRO A 1 103 ? 10.256 6.631 -9.608 1.00 98.12 103 PRO A N 1
ATOM 761 C CA . PRO A 1 103 ? 9.783 7.381 -8.441 1.00 98.12 103 PRO A CA 1
ATOM 762 C C . PRO A 1 103 ? 8.581 8.293 -8.721 1.00 98.12 103 PRO A C 1
ATOM 764 O O . PRO A 1 103 ? 7.635 8.325 -7.935 1.00 98.12 103 PRO A O 1
ATOM 767 N N . VAL A 1 104 ? 8.588 8.995 -9.860 1.00 98.06 104 VAL A N 1
ATOM 768 C CA . VAL A 1 104 ? 7.510 9.910 -10.264 1.00 98.06 104 VAL A CA 1
ATOM 769 C C . VAL A 1 104 ? 6.225 9.151 -10.600 1.00 98.06 104 VAL A C 1
ATOM 771 O O . VAL A 1 104 ? 5.157 9.521 -10.114 1.00 98.06 104 VAL A O 1
ATOM 774 N N . GLN A 1 105 ? 6.315 8.074 -11.384 1.00 98.25 105 GLN A N 1
ATOM 775 C CA . GLN A 1 105 ? 5.146 7.277 -11.776 1.00 98.25 105 GLN A CA 1
ATOM 776 C C . GLN A 1 105 ? 4.537 6.536 -10.581 1.00 98.25 105 GLN A C 1
ATOM 778 O O . GLN A 1 105 ? 3.323 6.574 -10.387 1.00 98.25 105 GLN A O 1
ATOM 783 N N . TYR A 1 106 ? 5.366 5.962 -9.705 1.00 98.44 106 TYR A N 1
ATOM 784 C CA . TYR A 1 106 ? 4.897 5.371 -8.449 1.00 98.44 106 TYR A CA 1
ATOM 785 C C . TYR A 1 106 ? 4.159 6.398 -7.582 1.00 98.44 106 TYR A C 1
ATOM 787 O O . TYR A 1 106 ? 3.097 6.121 -7.024 1.00 98.44 106 TYR A O 1
ATOM 795 N N . CYS A 1 107 ? 4.692 7.620 -7.501 1.00 98.31 107 CYS A N 1
ATOM 796 C CA . CYS A 1 107 ? 4.047 8.704 -6.773 1.00 98.31 107 CYS A CA 1
ATOM 797 C C . CYS A 1 107 ? 2.677 9.080 -7.361 1.00 98.31 107 CYS A C 1
ATOM 799 O O . CYS A 1 107 ? 1.780 9.441 -6.601 1.00 98.31 107 CYS A O 1
ATOM 801 N N . ALA A 1 108 ? 2.471 8.952 -8.675 1.00 98.25 108 ALA A N 1
ATOM 802 C CA . ALA A 1 108 ? 1.161 9.178 -9.285 1.00 98.25 108 ALA A CA 1
ATOM 803 C C . ALA A 1 108 ? 0.105 8.172 -8.785 1.00 98.25 108 ALA A C 1
ATOM 805 O O . ALA A 1 108 ? -0.997 8.592 -8.434 1.00 98.25 108 ALA A O 1
ATOM 806 N N . HIS A 1 109 ? 0.451 6.886 -8.651 1.00 98.19 109 HIS A N 1
ATOM 807 C CA . HIS A 1 109 ? -0.431 5.894 -8.016 1.00 98.19 109 HIS A CA 1
ATOM 808 C C . HIS A 1 109 ? -0.712 6.249 -6.553 1.00 98.19 109 HIS A C 1
ATOM 810 O O . HIS A 1 109 ? -1.864 6.308 -6.131 1.00 98.19 109 HIS A O 1
ATOM 816 N N . ALA A 1 110 ? 0.329 6.583 -5.790 1.00 98.25 110 ALA A N 1
ATOM 817 C CA . ALA A 1 110 ? 0.175 6.968 -4.392 1.00 98.25 110 ALA A CA 1
ATOM 818 C C . ALA A 1 110 ? -0.715 8.212 -4.196 1.00 98.25 110 ALA A C 1
ATOM 820 O O . ALA A 1 110 ? -1.483 8.272 -3.237 1.00 98.25 110 ALA A O 1
ATOM 821 N N . LYS A 1 111 ? -0.670 9.189 -5.114 1.00 98.12 111 LYS A N 1
ATOM 822 C CA . LYS A 1 111 ? -1.592 10.339 -5.111 1.00 98.12 111 LYS A CA 1
ATOM 823 C C . LYS A 1 111 ? -3.047 9.901 -5.263 1.00 98.12 111 LYS A C 1
ATOM 825 O O . LYS A 1 111 ? -3.899 10.426 -4.552 1.00 98.12 111 LYS A O 1
ATOM 830 N N . GLN A 1 112 ? -3.327 8.934 -6.138 1.00 98.19 112 GLN A N 1
ATOM 831 C CA . GLN A 1 112 ? -4.675 8.378 -6.289 1.00 98.19 112 GLN A CA 1
ATOM 832 C C . GLN A 1 112 ? -5.129 7.686 -5.000 1.00 98.19 112 GLN A C 1
ATOM 834 O O . GLN A 1 112 ? -6.258 7.887 -4.563 1.00 98.19 112 GLN A O 1
ATOM 839 N N . TRP A 1 113 ? -4.245 6.924 -4.349 1.00 98.50 113 TRP A N 1
ATOM 840 C CA . TRP A 1 113 ? -4.556 6.272 -3.073 1.00 98.50 113 TRP A CA 1
ATOM 841 C C . TRP A 1 113 ? -4.888 7.291 -1.986 1.00 98.50 113 TRP A C 1
ATOM 843 O O . TRP A 1 113 ? -5.889 7.140 -1.289 1.00 98.50 113 TRP A O 1
ATOM 853 N N . LEU A 1 114 ? -4.088 8.357 -1.880 1.00 97.81 114 LEU A N 1
ATOM 854 C CA . LEU A 1 114 ? -4.326 9.452 -0.941 1.00 97.81 114 LEU A CA 1
ATOM 855 C C . LEU A 1 114 ? -5.688 10.118 -1.194 1.00 97.81 114 LEU A C 1
ATOM 857 O O . LEU A 1 114 ? -6.464 10.301 -0.260 1.00 97.81 114 LEU A O 1
ATOM 861 N N . GLN A 1 115 ? -6.010 10.420 -2.456 1.00 97.44 115 GLN A N 1
ATOM 862 C CA . GLN A 1 115 ? -7.303 10.996 -2.858 1.00 97.44 115 GLN A CA 1
ATOM 863 C C . GLN A 1 115 ? -8.485 10.063 -2.561 1.00 97.44 115 GLN A C 1
ATOM 865 O O . GLN A 1 115 ? -9.558 10.533 -2.191 1.00 97.44 115 GLN A O 1
ATOM 870 N N . ALA A 1 116 ? -8.283 8.750 -2.671 1.00 97.75 116 ALA A N 1
ATOM 871 C CA . ALA A 1 116 ? -9.268 7.731 -2.318 1.00 97.75 116 ALA A CA 1
ATOM 872 C C . ALA A 1 116 ? -9.340 7.441 -0.801 1.00 97.75 116 ALA A C 1
ATOM 874 O O . ALA A 1 116 ? -10.121 6.595 -0.366 1.00 97.75 116 ALA A O 1
ATOM 875 N N . GLY A 1 117 ? -8.581 8.172 0.022 1.00 97.25 117 GLY A N 1
ATOM 876 C CA . GLY A 1 117 ? -8.699 8.159 1.478 1.00 97.25 117 GLY A CA 1
ATOM 877 C C . GLY A 1 117 ? -7.662 7.315 2.212 1.00 97.25 117 GLY A C 1
ATOM 878 O O . GLY A 1 117 ? -7.871 7.045 3.397 1.00 97.25 117 GLY A O 1
ATOM 879 N N . ALA A 1 118 ? -6.569 6.918 1.552 1.00 98.19 118 ALA A N 1
ATOM 880 C CA . ALA A 1 118 ? -5.431 6.291 2.217 1.00 98.19 118 ALA A CA 1
ATOM 881 C C . ALA A 1 118 ? -4.830 7.224 3.280 1.00 98.19 118 ALA A C 1
ATOM 883 O O . ALA A 1 118 ? -4.543 8.391 3.021 1.00 98.19 118 ALA A O 1
ATOM 884 N N . THR A 1 119 ? -4.585 6.684 4.468 1.00 97.56 119 THR A N 1
ATOM 885 C CA . THR A 1 119 ? -3.844 7.324 5.563 1.00 97.56 119 THR A CA 1
ATOM 886 C C . THR A 1 119 ? -2.450 6.721 5.746 1.00 97.56 119 THR A C 1
ATOM 888 O O . THR A 1 119 ? -1.617 7.294 6.446 1.00 97.56 119 THR A O 1
ATOM 891 N N . VAL A 1 120 ? -2.170 5.591 5.087 1.00 98.12 120 VAL A N 1
ATOM 892 C CA . VAL A 1 120 ? -0.869 4.915 5.087 1.00 98.12 120 VAL A CA 1
ATOM 893 C C . VAL A 1 120 ? -0.426 4.653 3.648 1.00 98.12 120 VAL A C 1
ATOM 895 O O . VAL A 1 120 ? -1.103 3.966 2.887 1.00 98.12 120 VAL A O 1
ATOM 898 N N . ILE A 1 121 ? 0.734 5.190 3.274 1.00 98.38 121 ILE A N 1
ATOM 899 C CA . ILE A 1 121 ? 1.359 4.999 1.961 1.00 98.38 121 ILE A CA 1
ATOM 900 C C . ILE A 1 121 ? 2.833 4.673 2.193 1.00 98.38 121 ILE A C 1
ATOM 902 O O . ILE A 1 121 ? 3.504 5.344 2.977 1.00 98.38 121 ILE A O 1
ATOM 906 N N . GLY A 1 122 ? 3.350 3.665 1.500 1.00 97.50 122 GLY A N 1
ATOM 907 C CA . GLY A 1 122 ? 4.758 3.282 1.589 1.00 97.50 122 GLY A CA 1
ATOM 908 C C . GLY A 1 122 ? 5.243 2.595 0.323 1.00 97.50 122 GLY A C 1
ATOM 909 O O . GLY A 1 122 ? 4.635 2.745 -0.730 1.00 97.50 122 GLY A O 1
ATOM 910 N N . GLY A 1 123 ? 6.323 1.825 0.447 1.00 97.31 123 GLY A N 1
ATOM 911 C CA . GLY A 1 123 ? 6.847 0.979 -0.618 1.00 97.31 123 GLY A CA 1
ATOM 912 C C . GLY A 1 123 ? 7.135 -0.446 -0.145 1.00 97.31 123 GLY A C 1
ATOM 913 O O . GLY A 1 123 ? 7.390 -0.665 1.038 1.00 97.31 123 GLY A O 1
ATOM 914 N N . CYS A 1 124 ? 7.056 -1.416 -1.057 1.00 96.00 124 CYS A N 1
ATOM 915 C CA . CYS A 1 124 ? 7.390 -2.818 -0.801 1.00 96.00 124 CYS A CA 1
ATOM 916 C C . CYS A 1 124 ? 8.538 -3.277 -1.718 1.00 96.00 124 CYS A C 1
ATOM 918 O O . CYS A 1 124 ? 9.502 -2.532 -1.924 1.00 96.00 124 CYS A O 1
ATOM 920 N N . CYS A 1 125 ? 8.486 -4.490 -2.258 1.00 93.06 125 CYS A N 1
ATOM 921 C CA . CYS A 1 125 ? 9.583 -5.066 -3.021 1.00 93.06 125 CYS A CA 1
ATOM 922 C C . CYS A 1 125 ? 9.907 -4.242 -4.281 1.00 93.06 125 CYS A C 1
ATOM 924 O O . CYS A 1 125 ? 9.025 -3.816 -5.025 1.00 93.06 125 CYS A O 1
ATOM 926 N N . GLY A 1 126 ? 11.196 -3.982 -4.500 1.00 93.69 126 GLY A N 1
ATOM 927 C CA . GLY A 1 126 ? 11.695 -3.177 -5.619 1.00 93.69 126 GLY A CA 1
ATOM 928 C C . GLY A 1 126 ? 11.662 -1.660 -5.396 1.00 93.69 126 GLY A C 1
ATOM 929 O O . GLY A 1 126 ? 12.419 -0.941 -6.057 1.00 93.69 126 GLY A O 1
ATOM 930 N N . THR A 1 127 ? 10.855 -1.157 -4.454 1.00 96.38 127 THR A N 1
ATOM 931 C CA . THR A 1 127 ? 10.865 0.272 -4.106 1.00 96.38 127 THR A CA 1
ATOM 932 C C . THR A 1 127 ? 12.202 0.661 -3.479 1.00 96.38 127 THR A C 1
ATOM 934 O O . THR A 1 127 ? 12.859 -0.135 -2.805 1.00 96.38 127 THR A O 1
ATOM 937 N N . ARG A 1 128 ? 12.644 1.893 -3.740 1.00 96.44 128 ARG A N 1
ATOM 938 C CA . ARG A 1 128 ? 13.960 2.402 -3.328 1.00 96.44 128 ARG A CA 1
ATOM 939 C C . ARG A 1 128 ? 13.822 3.711 -2.550 1.00 96.44 128 ARG A C 1
ATOM 941 O O . ARG A 1 128 ? 12.775 4.357 -2.623 1.00 96.44 128 ARG A O 1
ATOM 948 N N . PRO A 1 129 ? 14.889 4.179 -1.872 1.00 98.00 129 PRO A N 1
ATOM 949 C CA . PRO A 1 129 ? 14.877 5.475 -1.193 1.00 98.00 129 PRO A CA 1
ATOM 950 C C . PRO A 1 129 ? 14.424 6.642 -2.084 1.00 98.00 129 PRO A C 1
ATOM 952 O O . PRO A 1 129 ? 13.735 7.536 -1.603 1.00 98.00 129 PRO A O 1
ATOM 955 N N . ALA A 1 130 ? 14.734 6.608 -3.386 1.00 98.06 130 ALA A N 1
ATOM 956 C CA . ALA A 1 130 ? 14.278 7.616 -4.345 1.00 98.06 130 ALA A CA 1
ATOM 957 C C . ALA A 1 130 ? 12.744 7.672 -4.481 1.00 98.06 130 ALA A C 1
ATOM 959 O O . ALA A 1 130 ? 12.182 8.762 -4.565 1.00 98.06 130 ALA A O 1
ATOM 960 N N . HIS A 1 131 ? 12.054 6.525 -4.442 1.00 98.38 131 HIS A N 1
ATOM 961 C CA . HIS A 1 131 ? 10.587 6.475 -4.427 1.00 98.38 131 HIS A CA 1
ATOM 962 C C . HIS A 1 131 ? 10.037 7.143 -3.169 1.00 98.38 131 HIS A C 1
ATOM 964 O O . HIS A 1 131 ? 9.180 8.016 -3.262 1.00 98.38 131 HIS A O 1
ATOM 970 N N . ILE A 1 132 ? 10.579 6.801 -1.997 1.00 97.94 132 ILE A N 1
ATOM 971 C CA . ILE A 1 132 ? 10.139 7.379 -0.718 1.00 97.94 132 ILE A CA 1
ATOM 972 C C . ILE A 1 132 ? 10.414 8.888 -0.657 1.00 97.94 132 ILE A C 1
ATOM 974 O O . ILE A 1 132 ? 9.566 9.647 -0.189 1.00 97.94 132 ILE A O 1
ATOM 978 N N . ALA A 1 133 ? 11.558 9.345 -1.173 1.00 97.88 133 ALA A N 1
ATOM 979 C CA . ALA A 1 133 ? 11.878 10.767 -1.274 1.00 97.88 133 ALA A CA 1
ATOM 980 C C . ALA A 1 133 ? 10.872 11.514 -2.165 1.00 97.88 133 ALA A C 1
ATOM 982 O O . ALA A 1 133 ? 10.365 12.561 -1.760 1.00 97.88 133 ALA A O 1
ATOM 983 N N . GLN A 1 134 ? 10.516 10.945 -3.324 1.00 97.94 134 GLN A N 1
ATOM 984 C CA . GLN A 1 134 ? 9.504 11.517 -4.215 1.00 97.94 134 GLN A CA 1
ATOM 985 C C . GLN A 1 134 ? 8.125 11.586 -3.544 1.00 97.94 134 GLN A C 1
ATOM 987 O O . GLN A 1 134 ? 7.456 12.616 -3.646 1.00 97.94 134 GLN A O 1
ATOM 992 N N . LEU A 1 135 ? 7.705 10.524 -2.840 1.00 97.19 135 LEU A N 1
ATOM 993 C CA . LEU A 1 135 ? 6.454 10.511 -2.073 1.00 97.19 135 LEU A CA 1
ATOM 994 C C . LEU A 1 135 ? 6.452 11.616 -1.018 1.00 97.19 135 LEU A C 1
ATOM 996 O O . LEU A 1 135 ? 5.515 12.410 -0.966 1.00 97.19 135 LEU A O 1
ATOM 1000 N N . LYS A 1 136 ? 7.528 11.712 -0.227 1.00 96.12 136 LYS A N 1
ATOM 1001 C CA . LYS A 1 136 ? 7.683 12.745 0.800 1.00 96.12 136 LYS A CA 1
ATOM 1002 C C . LYS A 1 136 ? 7.556 14.145 0.201 1.00 96.12 136 LYS A C 1
ATOM 1004 O O . LYS A 1 136 ? 6.794 14.962 0.707 1.00 96.12 136 LYS A O 1
ATOM 1009 N N . GLN A 1 137 ? 8.267 14.397 -0.894 1.00 95.50 137 GLN A N 1
ATOM 1010 C CA . GLN A 1 137 ? 8.259 15.688 -1.574 1.00 95.50 137 GLN A CA 1
ATOM 1011 C C . GLN A 1 137 ? 6.906 16.010 -2.218 1.00 95.50 137 GLN A C 1
ATOM 1013 O O . GLN A 1 137 ? 6.507 17.160 -2.252 1.00 95.50 137 GLN A O 1
ATOM 1018 N N . SER A 1 138 ? 6.190 15.032 -2.765 1.00 93.94 138 SER A N 1
ATOM 1019 C CA . SER A 1 138 ? 5.002 15.319 -3.585 1.00 93.94 138 SER A CA 1
ATOM 1020 C C . SER A 1 138 ? 3.684 15.249 -2.830 1.00 93.94 138 SER A C 1
ATOM 1022 O O . SER A 1 138 ? 2.715 15.860 -3.272 1.00 93.94 138 SER A O 1
ATOM 1024 N N . LEU A 1 139 ? 3.621 14.459 -1.758 1.00 90.50 139 LEU A N 1
ATOM 1025 C CA . LEU A 1 139 ? 2.400 14.266 -0.973 1.00 90.50 139 LEU A CA 1
ATOM 1026 C C . LEU A 1 139 ? 2.349 15.181 0.252 1.00 90.50 139 LEU A C 1
ATOM 1028 O O . LEU A 1 139 ? 1.263 15.459 0.744 1.00 90.50 139 LEU A O 1
ATOM 1032 N N . PHE A 1 140 ? 3.506 15.656 0.730 1.00 77.50 140 PHE A N 1
ATOM 1033 C CA . PHE A 1 140 ? 3.611 16.366 2.007 1.00 77.50 140 PHE A CA 1
ATOM 1034 C C . PHE A 1 140 ? 4.385 17.694 1.926 1.00 77.50 140 PHE A C 1
ATOM 1036 O O . PHE A 1 140 ? 4.702 18.268 2.961 1.00 77.50 140 PHE A O 1
ATOM 1043 N N . ALA A 1 141 ? 4.684 18.223 0.730 1.00 64.25 141 ALA A N 1
ATOM 1044 C CA . ALA A 1 141 ? 5.346 19.533 0.579 1.00 64.25 141 ALA A CA 1
ATOM 1045 C C . ALA A 1 141 ? 4.385 20.736 0.591 1.00 64.25 141 ALA A C 1
ATOM 1047 O O . ALA A 1 141 ? 4.677 21.784 0.018 1.00 64.25 141 ALA A O 1
ATOM 1048 N N . SER A 1 142 ? 3.226 20.617 1.230 1.00 47.72 142 SER A N 1
ATOM 1049 C CA . SER A 1 142 ? 2.338 21.756 1.481 1.00 47.72 142 SER A CA 1
ATOM 1050 C C . SER A 1 142 ? 1.668 21.596 2.840 1.00 47.72 142 SER A C 1
ATOM 1052 O O . SER A 1 142 ? 0.503 21.222 2.938 1.00 47.72 142 SER A O 1
ATOM 1054 N N . THR A 1 143 ? 2.465 21.872 3.869 1.00 44.75 143 THR A N 1
ATOM 1055 C CA . THR A 1 143 ? 2.059 22.328 5.205 1.00 44.75 143 THR A CA 1
ATOM 1056 C C . THR A 1 143 ? 3.096 23.327 5.670 1.00 44.75 143 THR A C 1
ATOM 1058 O O . THR A 1 143 ? 4.295 22.998 5.513 1.00 44.75 143 THR A O 1
#

Secondary structure (DSSP, 8-state):
-GGGGSS--EEEEPBPTTSS--BTTS--HHHHHHTTTTS---EEEEESS-HHHHHHHHHHHHHT--SEEEEE---BSPPPTT--TTS-STT-S-PPBPTT--HHHHHHHHHHHHHTT-SEE---TT--HHHHHHHHHHHSS--

Solvent-accessible surface area (backbone atoms only — not comparable to full-atom values): 8035 Å² total; per-residue (Å²): 117,71,64,76,70,79,51,89,32,70,49,69,45,48,39,32,72,82,46,74,25,22,36,71,88,67,47,46,58,66,57,58,51,59,78,42,66,94,50,84,63,43,21,43,35,34,31,68,22,43,52,60,14,49,56,58,29,33,60,55,42,44,70,67,68,49,79,36,17,34,39,18,30,32,26,43,48,76,81,59,94,72,53,40,97,86,53,83,28,95,78,39,72,88,66,52,71,37,85,79,46,42,35,69,48,45,35,53,54,50,50,53,35,44,74,52,57,33,71,40,78,62,66,32,55,74,52,47,72,63,33,55,51,41,37,51,56,71,78,59,73,84,124

Mean predicted aligned error: 4.59 Å